Protein AF-A0A381X5Q3-F1 (afdb_monomer_lite)

InterPro domains:
  IPR011990 Tetratricopeptide-like helical domain superfamily [G3DSA:1.25.40.10] (2-175)
  IPR011990 Tetratricopeptide-like helical domain superfamily [SSF48452] (21-166)

Sequence (175 aa):
VKRAIDAGKCQLDSSDEPWIHFHVGSAYSYRAMARFRRHNWIGAFLDGRRSIDHLKKALKGDPKLYDVYFGLGGYHYWRTARAGFIRAVAFWMPDRRELGLRQMELAARHSRYIRNGALHGIALSLYDAGEFERAVVFNTQVVGPIEPATNGSLYMRGRLLARRQDWSNVEVTFK

Foldseek 3Di:
DVVLLVVLVVVVVPDLALVSLQSNLVVLQVVLVVCVVVVVNVSSVVSLVSSVVSLVSSCVNPVLQLLSLQSVLLVLQVVQLPPPPPCVVPVVDDRRNVVSLVSLVSCLVRHPPCNLVSLLSNLVSCVSVVVLVVSVVSLCVQCPPDVNGDPSSLVSVLVSCVVVVNVVVSVVSVD

Radius of gyration: 17.29 Å; chains: 1; bounding box: 44×30×48 Å

pLDDT: mean 91.95, std 8.29, range [56.84, 98.31]

Organism: NCBI:txid408172

Secondary structure (DSSP, 8-state):
-HHHHHHHHHHHTT---HHHHHHHHHHHHHHHHHHHHTT-HHHHHHHHHHHHHHHHHHHHH-TT-TTHHHHHHHHHHHHHHS-HHHHHH-TTSPP-HHHHHHHHHHHHHH-SS-HHHHHHHHHHHHHHTT-HHHHHHHHHHHHTTSSSPPHHHHHHHHHHHHHTT-HHHHHHHT-

Structure (mmCIF, N/CA/C/O backbone):
data_AF-A0A381X5Q3-F1
#
_entry.id   AF-A0A381X5Q3-F1
#
loop_
_atom_site.group_PDB
_atom_site.id
_atom_site.type_symbol
_atom_site.label_atom_id
_atom_site.label_alt_id
_atom_site.label_comp_id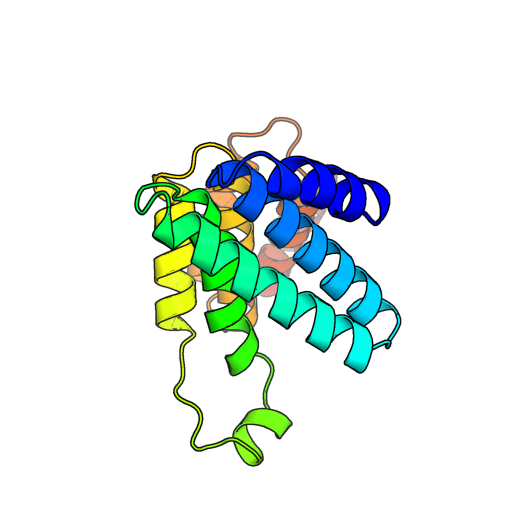
_atom_site.label_asym_id
_atom_site.label_entity_id
_atom_site.label_seq_id
_atom_site.pdbx_PDB_ins_code
_atom_site.Cartn_x
_atom_site.Cartn_y
_atom_site.Cartn_z
_atom_site.occupancy
_atom_site.B_iso_or_equiv
_atom_site.auth_seq_id
_atom_site.auth_comp_id
_atom_site.auth_asym_id
_atom_site.auth_atom_id
_atom_site.pdbx_PDB_model_num
ATOM 1 N N . VAL A 1 1 ? 8.875 13.433 -6.133 1.00 87.31 1 VAL A N 1
ATOM 2 C CA . VAL A 1 1 ? 8.261 12.404 -7.016 1.00 87.31 1 VAL A CA 1
ATOM 3 C C . VAL A 1 1 ? 8.645 12.548 -8.490 1.00 87.31 1 VAL A C 1
ATOM 5 O O . VAL A 1 1 ? 9.179 11.588 -9.015 1.00 87.31 1 VAL A O 1
ATOM 8 N N . LYS A 1 2 ? 8.439 13.698 -9.166 1.00 92.56 2 LYS A N 1
ATOM 9 C CA . LYS A 1 2 ? 8.828 13.867 -10.591 1.00 92.56 2 LYS A CA 1
ATOM 10 C C . LYS A 1 2 ? 10.303 13.508 -10.851 1.00 92.56 2 LYS A C 1
ATOM 12 O O . LYS A 1 2 ? 10.556 12.588 -11.610 1.00 92.56 2 LYS A O 1
ATOM 17 N N . ARG A 1 3 ? 11.233 14.120 -10.105 1.00 95.25 3 ARG A N 1
ATOM 18 C CA . ARG A 1 3 ? 12.676 13.813 -10.176 1.00 95.25 3 ARG A CA 1
ATOM 19 C C . ARG A 1 3 ? 13.009 12.321 -10.020 1.00 95.25 3 ARG A C 1
ATOM 21 O O . ARG A 1 3 ? 13.863 11.830 -10.733 1.00 95.25 3 ARG A O 1
ATOM 28 N N . ALA A 1 4 ? 12.320 11.604 -9.127 1.00 95.62 4 ALA A N 1
ATOM 29 C CA . ALA A 1 4 ? 12.552 10.171 -8.915 1.00 95.62 4 ALA A CA 1
ATOM 30 C C . ALA A 1 4 ? 12.114 9.324 -10.123 1.00 95.62 4 ALA A C 1
ATOM 32 O O . ALA A 1 4 ? 12.794 8.373 -10.483 1.00 95.62 4 ALA A O 1
ATOM 33 N N . ILE A 1 5 ? 11.000 9.692 -10.766 1.00 97.25 5 ILE A N 1
ATOM 34 C CA . ILE A 1 5 ? 10.541 9.040 -12.000 1.00 97.25 5 ILE A CA 1
ATOM 35 C C . ILE A 1 5 ? 11.532 9.308 -13.134 1.00 97.25 5 ILE A C 1
ATOM 37 O O . ILE A 1 5 ? 11.890 8.380 -13.847 1.00 97.25 5 ILE A O 1
ATOM 41 N N . ASP A 1 6 ? 11.966 10.559 -13.292 1.00 97.12 6 ASP A N 1
ATOM 42 C CA . ASP A 1 6 ? 12.867 10.955 -14.377 1.00 97.12 6 ASP A CA 1
ATOM 43 C C . ASP A 1 6 ? 14.247 10.285 -14.215 1.00 97.12 6 ASP A C 1
ATOM 45 O O . ASP A 1 6 ? 14.752 9.684 -15.158 1.00 97.12 6 ASP A O 1
ATOM 49 N N . ALA A 1 7 ? 14.808 10.289 -13.001 1.00 96.88 7 ALA A N 1
ATOM 50 C CA . ALA A 1 7 ? 16.072 9.618 -12.697 1.00 96.88 7 ALA A CA 1
ATOM 51 C C . ALA A 1 7 ? 15.986 8.096 -12.879 1.00 96.88 7 ALA A C 1
ATOM 53 O O . ALA A 1 7 ? 16.854 7.506 -13.514 1.00 96.88 7 ALA A O 1
ATOM 54 N N . GLY A 1 8 ? 14.927 7.458 -12.371 1.00 96.69 8 GLY A N 1
ATOM 55 C CA . GLY A 1 8 ? 14.753 6.016 -12.532 1.00 96.69 8 GLY A CA 1
ATOM 56 C C . GLY A 1 8 ? 14.552 5.605 -13.991 1.00 96.69 8 GLY A C 1
ATOM 57 O O . GLY A 1 8 ? 15.041 4.562 -14.398 1.00 96.69 8 GLY A O 1
ATOM 58 N N . LYS A 1 9 ? 13.901 6.437 -14.813 1.00 96.38 9 LYS A N 1
ATOM 59 C CA . LYS A 1 9 ? 13.809 6.202 -16.261 1.00 96.38 9 LYS A CA 1
ATOM 60 C C . LYS A 1 9 ? 15.158 6.276 -16.963 1.00 96.38 9 LYS A C 1
ATOM 62 O O . LYS A 1 9 ? 15.439 5.392 -17.751 1.00 96.38 9 LYS A O 1
ATOM 67 N N . CYS A 1 10 ? 15.978 7.269 -16.630 1.00 97.06 10 CYS A N 1
ATOM 68 C CA . CYS A 1 10 ? 17.338 7.372 -17.160 1.00 97.06 10 CYS A CA 1
ATOM 69 C C . CYS A 1 10 ? 18.164 6.117 -16.827 1.00 97.06 10 CYS A C 1
ATOM 71 O O . CYS A 1 10 ? 18.859 5.581 -17.680 1.00 97.06 10 CYS A O 1
ATOM 73 N N . GLN A 1 11 ? 18.028 5.577 -15.610 1.00 96.75 11 GLN A N 1
ATOM 74 C CA . GLN A 1 11 ? 18.684 4.311 -15.263 1.00 96.75 11 GLN A CA 1
ATOM 75 C C . GLN A 1 11 ? 18.165 3.137 -16.110 1.00 96.75 11 GLN A C 1
ATOM 77 O O . GLN A 1 11 ? 18.969 2.321 -16.561 1.00 96.75 11 GLN A O 1
ATOM 82 N N . LEU A 1 12 ? 16.854 3.092 -16.389 1.00 96.56 12 LEU A N 1
ATOM 83 C CA . LEU A 1 12 ? 16.236 2.069 -17.245 1.00 96.56 12 LEU A CA 1
ATOM 84 C C . LEU A 1 12 ? 16.687 2.118 -18.710 1.00 96.56 12 LEU A C 1
ATOM 86 O O . LEU A 1 12 ? 16.538 1.120 -19.409 1.00 96.56 12 LEU A O 1
ATOM 90 N N . ASP A 1 13 ? 17.261 3.230 -19.173 1.00 95.25 13 ASP A N 1
ATOM 91 C CA . ASP A 1 13 ? 17.845 3.310 -20.517 1.00 95.25 13 ASP A CA 1
ATOM 92 C C . ASP A 1 13 ? 19.135 2.469 -20.626 1.00 95.25 13 ASP A C 1
ATOM 94 O O . ASP A 1 13 ? 19.547 2.100 -21.724 1.00 95.25 13 ASP A O 1
ATOM 98 N N . SER A 1 14 ? 19.757 2.135 -19.487 1.00 94.62 14 SER A N 1
ATOM 99 C CA . SER A 1 14 ? 21.016 1.375 -19.402 1.00 94.62 14 SER A CA 1
ATOM 100 C C . SER A 1 14 ? 20.935 0.048 -18.632 1.00 94.62 14 SER A C 1
ATOM 102 O O . SER A 1 14 ? 21.843 -0.770 -18.748 1.00 94.62 14 SER A O 1
ATOM 104 N N . SER A 1 15 ? 19.883 -0.181 -17.837 1.00 94.38 15 SER A N 1
ATOM 105 C CA . SER A 1 15 ? 19.742 -1.352 -16.960 1.00 94.38 15 SER A CA 1
ATOM 106 C C . SER A 1 15 ? 18.278 -1.763 -16.806 1.00 94.38 15 SER A C 1
ATOM 108 O O . SER A 1 15 ? 17.440 -0.935 -16.475 1.00 94.38 15 SER A O 1
ATOM 110 N N . ASP A 1 16 ? 17.965 -3.051 -16.963 1.00 93.31 16 ASP A N 1
ATOM 111 C CA . ASP A 1 16 ? 16.612 -3.602 -16.754 1.00 93.31 16 ASP A CA 1
ATOM 112 C C . ASP A 1 16 ? 16.447 -4.202 -15.341 1.00 93.31 16 ASP A C 1
ATOM 114 O O . ASP A 1 16 ? 15.735 -5.184 -15.129 1.00 93.31 16 ASP A O 1
ATOM 118 N N . GLU A 1 17 ? 17.155 -3.652 -14.347 1.00 96.69 17 GLU A N 1
ATOM 119 C CA . GLU A 1 17 ? 17.152 -4.204 -12.992 1.00 96.69 17 GLU A CA 1
ATOM 120 C C . GLU A 1 17 ? 15.743 -4.146 -12.352 1.00 96.69 17 GLU A C 1
ATOM 122 O O . GLU A 1 17 ? 15.108 -3.079 -12.308 1.00 96.69 17 GLU A O 1
ATOM 127 N N . PRO A 1 18 ? 15.252 -5.260 -11.770 1.00 97.50 18 PRO A N 1
ATOM 128 C CA . PRO A 1 18 ? 13.922 -5.336 -11.159 1.00 97.50 18 PRO A CA 1
ATOM 129 C C . PRO A 1 18 ? 13.644 -4.251 -10.112 1.00 97.50 18 PRO A C 1
ATOM 131 O O . PRO A 1 18 ? 12.535 -3.708 -10.045 1.00 97.50 18 PRO A O 1
ATOM 134 N N . TRP A 1 19 ? 14.653 -3.886 -9.316 1.00 97.44 19 TRP A N 1
ATOM 135 C CA . TRP A 1 19 ? 14.536 -2.846 -8.294 1.00 97.44 19 TRP A CA 1
ATOM 136 C C . TRP A 1 19 ? 14.283 -1.459 -8.884 1.00 97.44 19 TRP A C 1
ATOM 138 O O . TRP A 1 19 ? 13.472 -0.706 -8.337 1.00 97.44 19 TRP A O 1
ATOM 148 N N . ILE A 1 20 ? 14.887 -1.127 -10.028 1.00 97.81 20 ILE A N 1
ATOM 149 C CA . ILE A 1 20 ? 14.645 0.156 -10.699 1.00 97.81 20 ILE A CA 1
ATOM 150 C C . ILE A 1 20 ? 13.177 0.226 -11.131 1.00 97.81 20 ILE A C 1
ATOM 152 O O . ILE A 1 20 ? 12.483 1.210 -10.856 1.00 97.81 20 ILE A O 1
ATOM 156 N N . HIS A 1 21 ? 12.655 -0.856 -11.716 1.00 98.12 21 HIS A N 1
ATOM 157 C CA . HIS A 1 21 ? 11.234 -0.971 -12.033 1.00 98.12 21 HIS A CA 1
ATOM 158 C C . HIS A 1 21 ? 10.339 -0.823 -10.796 1.00 98.12 21 HIS A C 1
ATOM 160 O O . HIS A 1 21 ? 9.359 -0.073 -10.842 1.00 98.12 21 HIS A O 1
ATOM 166 N N . PHE A 1 22 ? 10.677 -1.469 -9.680 1.00 97.69 22 PHE A N 1
ATOM 167 C CA . PHE A 1 22 ? 9.935 -1.335 -8.426 1.00 97.69 22 PHE A CA 1
ATOM 168 C C . PHE A 1 22 ? 9.907 0.114 -7.915 1.00 97.69 22 PHE A C 1
ATOM 170 O O . PHE A 1 22 ? 8.836 0.628 -7.567 1.00 97.69 22 PHE A O 1
ATOM 177 N N . HIS A 1 23 ? 11.047 0.808 -7.911 1.00 97.19 23 HIS A N 1
ATOM 178 C CA . HIS A 1 23 ? 11.138 2.191 -7.443 1.00 97.19 23 HIS A CA 1
ATOM 179 C C . HIS A 1 23 ? 10.404 3.170 -8.366 1.00 97.19 23 HIS A C 1
ATOM 181 O O . HIS A 1 23 ? 9.651 4.021 -7.882 1.00 97.19 23 HIS A O 1
ATOM 187 N N . VAL A 1 24 ? 10.544 3.024 -9.687 1.00 98.12 24 VAL A N 1
ATOM 188 C CA . VAL A 1 24 ? 9.814 3.847 -10.665 1.00 98.12 24 VAL A CA 1
ATOM 189 C C . VAL A 1 24 ? 8.307 3.618 -10.540 1.00 98.12 24 VAL A C 1
ATOM 191 O O . VAL A 1 24 ? 7.542 4.585 -10.472 1.00 98.12 24 VAL A O 1
ATOM 194 N N . GLY A 1 25 ? 7.871 2.359 -10.441 1.00 97.56 25 GLY A N 1
ATOM 195 C CA . GLY A 1 25 ? 6.467 2.007 -10.226 1.00 97.56 25 GLY A CA 1
ATOM 196 C C . GLY A 1 25 ? 5.910 2.615 -8.937 1.00 97.56 25 GLY A C 1
ATOM 197 O O . GLY A 1 25 ? 4.878 3.290 -8.950 1.00 97.56 25 GLY A O 1
ATOM 198 N N . SER A 1 26 ? 6.650 2.493 -7.837 1.00 96.38 26 SER A N 1
ATOM 199 C CA . SER A 1 26 ? 6.295 3.094 -6.547 1.00 96.38 26 SER A CA 1
ATOM 200 C C . SER A 1 26 ? 6.186 4.621 -6.626 1.00 96.38 26 SER A C 1
ATOM 202 O O . SER A 1 26 ? 5.221 5.208 -6.128 1.00 96.38 26 SER A O 1
ATOM 204 N N . ALA A 1 27 ? 7.114 5.290 -7.315 1.00 97.62 27 ALA A N 1
ATOM 205 C CA . ALA A 1 27 ? 7.062 6.736 -7.518 1.00 97.62 27 ALA A CA 1
ATOM 206 C C . ALA A 1 27 ? 5.818 7.161 -8.322 1.00 97.62 27 ALA A C 1
ATOM 208 O O . ALA A 1 27 ? 5.160 8.148 -7.972 1.00 97.62 27 ALA A O 1
ATOM 209 N N . TYR A 1 28 ? 5.445 6.395 -9.351 1.00 98.06 28 TYR A N 1
ATOM 210 C CA . TYR A 1 28 ? 4.180 6.587 -10.060 1.00 98.06 28 TYR A CA 1
ATOM 211 C C . TYR A 1 28 ? 2.966 6.415 -9.137 1.00 98.06 28 TYR A C 1
ATOM 213 O O . TYR A 1 28 ? 2.077 7.266 -9.177 1.00 98.06 28 TYR A O 1
ATOM 221 N N . SER A 1 29 ? 2.941 5.407 -8.255 1.00 95.00 29 SER A N 1
ATOM 222 C CA . SER A 1 29 ? 1.861 5.226 -7.266 1.00 95.00 29 SER A CA 1
ATOM 223 C C . SER A 1 29 ? 1.699 6.442 -6.353 1.00 95.00 29 SER A C 1
ATOM 225 O O . SER A 1 29 ? 0.587 6.947 -6.180 1.00 95.00 29 SER A O 1
ATOM 227 N N . TYR A 1 30 ? 2.798 6.970 -5.804 1.00 95.12 30 TYR A N 1
ATOM 228 C CA . TYR A 1 30 ? 2.745 8.171 -4.965 1.00 95.12 30 TYR A CA 1
ATOM 229 C C . TYR A 1 30 ? 2.223 9.388 -5.734 1.00 95.12 30 TYR A C 1
ATOM 231 O O . TYR A 1 30 ? 1.433 10.171 -5.198 1.00 95.12 30 TYR A O 1
ATOM 239 N N . ARG A 1 31 ? 2.616 9.545 -7.007 1.00 97.06 31 ARG A N 1
ATOM 240 C CA . ARG A 1 31 ? 2.102 10.628 -7.857 1.00 97.06 31 ARG A CA 1
ATOM 241 C C . ARG A 1 31 ? 0.619 10.454 -8.169 1.00 97.06 31 ARG A C 1
ATOM 243 O O . ARG A 1 31 ? -0.114 11.440 -8.113 1.00 97.06 31 ARG A O 1
ATOM 250 N N . ALA A 1 32 ? 0.176 9.225 -8.425 1.00 95.00 32 ALA A N 1
ATOM 251 C CA . ALA A 1 32 ? -1.226 8.897 -8.639 1.00 95.00 32 ALA A CA 1
ATOM 252 C C . ALA A 1 32 ? -2.072 9.282 -7.419 1.00 95.00 32 ALA A C 1
ATOM 254 O O . ALA A 1 32 ? -3.055 10.003 -7.563 1.00 95.00 32 ALA A O 1
ATOM 255 N N . MET A 1 33 ? -1.641 8.910 -6.209 1.00 91.88 33 MET A N 1
ATOM 256 C CA . MET A 1 33 ? -2.325 9.284 -4.965 1.00 91.88 33 MET A CA 1
ATOM 257 C C . MET A 1 33 ? -2.332 10.799 -4.722 1.00 91.88 33 MET A C 1
ATOM 259 O O . MET A 1 33 ? -3.319 11.351 -4.235 1.00 91.88 33 MET A O 1
ATOM 263 N N . ALA A 1 34 ? -1.251 11.506 -5.062 1.00 95.12 34 ALA A N 1
ATOM 264 C CA . ALA A 1 34 ? -1.211 12.965 -4.973 1.00 95.12 34 ALA A CA 1
ATOM 265 C C . ALA A 1 34 ? -2.181 13.637 -5.962 1.00 95.12 34 ALA A C 1
ATOM 267 O O . ALA A 1 34 ? -2.864 14.589 -5.596 1.00 95.12 34 ALA A O 1
ATOM 268 N N . ARG A 1 35 ? -2.271 13.131 -7.199 1.00 95.19 35 ARG A N 1
ATOM 269 C CA . ARG A 1 35 ? -3.209 13.621 -8.222 1.00 95.19 35 ARG A CA 1
ATOM 270 C C . ARG A 1 35 ? -4.660 13.319 -7.862 1.00 95.19 35 ARG A C 1
ATOM 272 O O . ARG A 1 35 ? -5.495 14.207 -7.986 1.00 95.19 35 ARG A O 1
ATOM 279 N N . PHE A 1 36 ? -4.930 12.121 -7.344 1.00 90.31 36 PHE A N 1
ATOM 280 C CA . PHE A 1 36 ? -6.248 11.714 -6.861 1.00 90.31 36 PHE A CA 1
ATOM 281 C C . PHE A 1 36 ? -6.753 12.674 -5.776 1.00 90.31 36 PHE A C 1
ATOM 283 O O . PHE A 1 36 ? -7.854 13.198 -5.874 1.00 90.31 36 PHE A O 1
ATOM 290 N N . ARG A 1 37 ? -5.907 13.005 -4.789 1.00 90.00 37 ARG A N 1
ATOM 291 C CA . ARG A 1 37 ? -6.245 13.973 -3.727 1.00 90.00 37 ARG A CA 1
ATOM 292 C C . ARG A 1 37 ? -6.503 15.398 -4.224 1.00 90.00 37 ARG A C 1
ATOM 294 O O . ARG A 1 37 ? -7.127 16.170 -3.515 1.00 90.00 37 ARG A O 1
ATOM 301 N N . ARG A 1 38 ? -6.020 15.750 -5.417 1.00 95.38 38 ARG A N 1
ATOM 302 C CA . ARG A 1 38 ? -6.233 17.056 -6.064 1.00 95.38 38 ARG A CA 1
ATOM 303 C C . ARG A 1 38 ? -7.333 17.006 -7.127 1.00 95.38 38 ARG A C 1
ATOM 305 O O . ARG A 1 38 ? -7.351 17.854 -8.011 1.00 95.38 38 ARG A O 1
ATOM 312 N N . HIS A 1 39 ? -8.176 15.974 -7.103 1.00 92.94 39 HIS A N 1
ATOM 313 C CA . HIS A 1 39 ? -9.254 15.750 -8.071 1.00 92.94 39 HIS A CA 1
ATOM 314 C C . HIS A 1 39 ? -8.797 15.620 -9.536 1.00 92.94 39 HIS A C 1
ATOM 316 O O . HIS A 1 39 ? -9.609 15.634 -10.456 1.00 92.94 39 HIS A O 1
ATOM 322 N N . ASN A 1 40 ? -7.499 15.416 -9.782 1.00 94.94 40 ASN A N 1
ATOM 323 C CA . ASN A 1 40 ? -6.981 15.099 -11.109 1.00 94.94 40 ASN A CA 1
ATOM 324 C C . ASN A 1 40 ? -7.103 13.588 -11.350 1.00 94.94 40 ASN A C 1
ATOM 326 O O . ASN A 1 40 ? -6.124 12.839 -11.274 1.00 94.94 40 ASN A O 1
ATOM 330 N N . TRP A 1 41 ? -8.333 13.140 -11.601 1.00 90.12 41 TRP A N 1
ATOM 331 C CA . TRP A 1 41 ? -8.686 11.725 -11.721 1.00 90.12 41 TRP A CA 1
ATOM 332 C C . TRP A 1 41 ? -8.022 11.047 -12.921 1.00 90.12 41 TRP A C 1
ATOM 334 O O . TRP A 1 41 ? -7.455 9.966 -12.778 1.00 90.12 41 TRP A O 1
ATOM 344 N N . ILE A 1 42 ? -8.019 11.708 -14.084 1.00 93.44 42 ILE A N 1
ATOM 345 C CA . ILE A 1 42 ? -7.418 11.176 -15.318 1.00 93.44 42 ILE A CA 1
ATOM 346 C C . ILE A 1 42 ? -5.909 10.999 -15.128 1.00 93.44 42 ILE A C 1
ATOM 348 O O . ILE A 1 42 ? -5.358 9.926 -15.376 1.00 93.44 42 ILE A O 1
ATOM 352 N N . GLY A 1 43 ? -5.226 12.027 -14.619 1.00 95.12 43 GLY A N 1
ATOM 353 C CA . GLY A 1 43 ? -3.794 11.957 -14.355 1.00 95.12 43 GLY A CA 1
ATOM 354 C C . GLY A 1 43 ? -3.436 10.939 -13.271 1.00 95.12 43 GLY A C 1
ATOM 355 O O . GLY A 1 43 ? -2.354 10.350 -13.336 1.00 95.12 43 GLY A O 1
ATOM 356 N N . ALA A 1 44 ? -4.315 10.728 -12.287 1.00 93.38 44 ALA A N 1
ATOM 357 C CA . ALA A 1 44 ? -4.156 9.689 -11.276 1.00 93.38 44 ALA A CA 1
ATOM 358 C C . ALA A 1 44 ? -4.295 8.287 -11.879 1.00 93.38 44 ALA A C 1
ATOM 360 O O . ALA A 1 44 ? -3.460 7.427 -11.611 1.00 93.38 44 ALA A O 1
ATOM 361 N N . PHE A 1 45 ? -5.294 8.072 -12.736 1.00 91.00 45 PHE A N 1
ATOM 362 C CA . PHE A 1 45 ? -5.502 6.805 -13.432 1.00 91.00 45 PHE A CA 1
ATOM 363 C C . PHE A 1 45 ? -4.319 6.448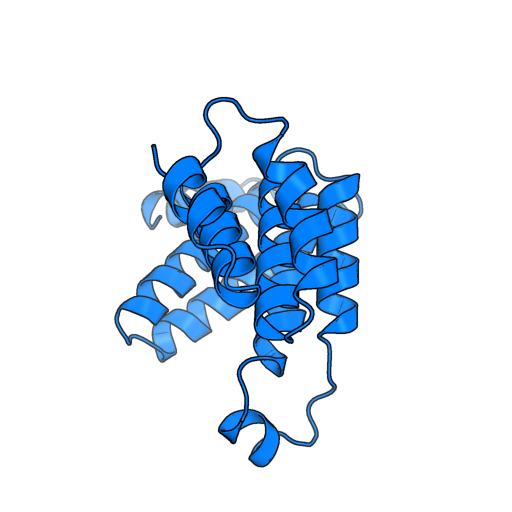 -14.342 1.00 91.00 45 PHE A C 1
ATOM 365 O O . PHE A 1 45 ? -3.795 5.337 -14.262 1.00 91.00 45 PHE A O 1
ATOM 372 N N . LEU A 1 46 ? -3.841 7.398 -15.153 1.00 96.25 46 LEU A N 1
ATOM 373 C CA . LEU A 1 46 ? -2.698 7.184 -16.049 1.00 96.25 46 LEU A CA 1
ATOM 374 C C . LEU A 1 46 ? -1.410 6.851 -15.284 1.00 96.25 46 LEU A C 1
ATOM 376 O O . LEU A 1 46 ? -0.667 5.954 -15.684 1.00 96.25 46 LEU A O 1
ATOM 380 N N . ASP A 1 47 ? -1.139 7.547 -14.177 1.00 97.38 47 ASP A N 1
ATOM 381 C CA . ASP A 1 47 ? 0.007 7.221 -13.323 1.00 97.38 47 ASP A CA 1
ATOM 382 C C . ASP A 1 47 ? -0.178 5.879 -12.607 1.00 97.38 47 ASP A C 1
ATOM 384 O O . ASP A 1 47 ? 0.781 5.120 -12.495 1.00 97.38 47 ASP A O 1
ATOM 388 N N . GLY A 1 48 ? -1.399 5.550 -12.179 1.00 94.81 48 GLY A N 1
ATOM 389 C CA . GLY A 1 48 ? -1.726 4.247 -11.608 1.00 94.81 48 GLY A CA 1
ATOM 390 C C . GLY A 1 48 ? -1.442 3.112 -12.590 1.00 94.81 48 GLY A C 1
ATOM 391 O O . GLY A 1 48 ? -0.775 2.146 -12.232 1.00 94.81 48 GLY A O 1
ATOM 392 N N . ARG A 1 49 ? -1.852 3.253 -13.856 1.00 95.50 49 ARG A N 1
ATOM 393 C CA . ARG A 1 49 ? -1.537 2.273 -14.904 1.00 95.50 49 ARG A CA 1
ATOM 394 C C . ARG A 1 49 ? -0.027 2.109 -15.086 1.00 95.50 49 ARG A C 1
ATOM 396 O O . ARG A 1 49 ? 0.465 0.986 -15.051 1.00 95.50 49 ARG A O 1
ATOM 403 N N . ARG A 1 50 ? 0.709 3.219 -15.218 1.00 98.00 50 ARG A N 1
ATOM 404 C CA . ARG A 1 50 ? 2.177 3.196 -15.356 1.00 98.00 50 ARG A CA 1
ATOM 405 C C . ARG A 1 50 ? 2.847 2.509 -14.170 1.00 98.00 50 ARG A C 1
ATOM 407 O O . ARG A 1 50 ? 3.761 1.720 -14.372 1.00 98.00 50 ARG A O 1
ATOM 414 N N . SER A 1 51 ? 2.371 2.769 -12.954 1.00 97.81 51 SER A N 1
ATOM 415 C CA . SER A 1 51 ? 2.845 2.073 -11.758 1.00 97.81 51 SER A CA 1
ATOM 416 C C . SER A 1 51 ? 2.705 0.557 -11.896 1.00 97.81 51 SER A C 1
ATOM 418 O O . SER A 1 51 ? 3.698 -0.158 -11.779 1.00 97.81 51 SER A O 1
ATOM 420 N N . ILE A 1 52 ? 1.506 0.069 -12.228 1.00 97.06 52 ILE A N 1
ATOM 421 C CA . ILE A 1 52 ? 1.245 -1.369 -12.372 1.00 97.06 52 ILE A CA 1
ATOM 422 C C . ILE A 1 52 ? 2.092 -1.998 -13.477 1.00 97.06 52 ILE A C 1
ATOM 424 O O . ILE A 1 52 ? 2.593 -3.105 -13.290 1.00 97.06 52 ILE A O 1
ATOM 428 N N . ASP A 1 53 ? 2.291 -1.305 -14.595 1.00 97.75 53 ASP A N 1
ATOM 429 C CA . ASP A 1 53 ? 3.136 -1.799 -15.683 1.00 97.75 53 ASP A CA 1
ATOM 430 C C . ASP A 1 53 ? 4.597 -1.965 -15.223 1.00 97.75 53 ASP A C 1
ATOM 432 O O . ASP A 1 53 ? 5.206 -3.004 -15.476 1.00 97.75 53 ASP A O 1
ATOM 436 N N . HIS A 1 54 ? 5.147 -1.001 -14.475 1.00 98.31 54 HIS A N 1
ATOM 437 C CA . HIS A 1 54 ? 6.490 -1.118 -13.896 1.00 98.31 54 HIS A CA 1
ATOM 438 C C . HIS A 1 54 ? 6.577 -2.212 -12.823 1.00 98.31 54 HIS A C 1
ATOM 440 O O . HIS A 1 54 ? 7.509 -3.007 -12.852 1.00 98.31 54 HIS A O 1
ATOM 446 N N . LEU A 1 55 ? 5.597 -2.313 -11.923 1.00 98.00 55 LEU A N 1
ATOM 447 C CA . LEU A 1 55 ? 5.561 -3.359 -10.897 1.00 98.00 55 LEU A CA 1
ATOM 448 C C . LEU A 1 55 ? 5.501 -4.766 -11.512 1.00 98.00 55 LEU A C 1
ATOM 450 O O . LEU A 1 55 ? 6.187 -5.673 -11.052 1.00 98.00 55 LEU A O 1
ATOM 454 N N . LYS A 1 56 ? 4.743 -4.954 -12.597 1.00 97.69 56 LYS A N 1
ATOM 455 C CA . LYS A 1 56 ? 4.722 -6.225 -13.336 1.00 97.69 56 LYS A CA 1
ATOM 456 C C . LYS A 1 56 ? 6.070 -6.553 -13.976 1.00 97.69 56 LYS A C 1
ATOM 458 O O . LYS A 1 56 ? 6.459 -7.715 -13.965 1.00 97.69 56 LYS A O 1
ATOM 463 N N . LYS A 1 57 ? 6.777 -5.557 -14.523 1.00 98.00 57 LYS A N 1
ATOM 464 C CA . LYS A 1 57 ? 8.135 -5.747 -15.059 1.00 98.00 57 LYS A CA 1
ATOM 465 C C . LYS A 1 57 ? 9.123 -6.135 -13.959 1.00 98.00 57 LYS A C 1
ATOM 467 O O . LYS A 1 57 ? 9.840 -7.111 -14.132 1.00 98.00 57 LYS A O 1
ATOM 472 N N . ALA A 1 58 ? 9.068 -5.458 -12.811 1.00 97.94 58 ALA A N 1
ATOM 473 C CA . ALA A 1 58 ? 9.868 -5.802 -11.637 1.00 97.94 58 ALA A CA 1
ATOM 474 C C . ALA A 1 58 ? 9.650 -7.268 -11.225 1.00 97.94 58 ALA A C 1
ATOM 476 O O . ALA A 1 58 ? 10.605 -8.024 -11.100 1.00 97.94 58 ALA A O 1
ATOM 477 N N . LEU A 1 59 ? 8.389 -7.700 -11.119 1.00 96.50 59 LEU A N 1
ATOM 478 C CA . LEU A 1 59 ? 8.058 -9.081 -10.756 1.00 96.50 59 LEU A CA 1
ATOM 479 C C . LEU A 1 59 ? 8.463 -10.108 -11.825 1.00 96.50 59 LEU A C 1
ATOM 481 O O . LEU A 1 59 ? 8.776 -11.247 -11.495 1.00 96.50 59 LEU A O 1
ATOM 485 N N . LYS A 1 60 ? 8.439 -9.726 -13.109 1.00 97.25 60 LYS A N 1
ATOM 486 C CA . LYS A 1 60 ? 8.905 -10.584 -14.205 1.00 97.25 60 LYS A CA 1
ATOM 487 C C . LYS A 1 60 ? 10.420 -10.796 -14.140 1.00 97.25 60 LYS A C 1
ATOM 489 O O . LYS A 1 60 ? 10.871 -11.898 -14.428 1.00 97.25 60 LYS A O 1
ATOM 494 N N . GLY A 1 61 ? 11.177 -9.753 -13.797 1.00 97.06 61 GLY A N 1
ATOM 495 C CA . GLY A 1 61 ? 12.633 -9.825 -13.684 1.00 97.06 61 GLY A CA 1
ATOM 496 C C . GLY A 1 61 ? 13.112 -10.497 -12.392 1.00 97.06 61 GLY A C 1
ATOM 497 O O . GLY A 1 61 ? 14.100 -11.221 -12.423 1.00 97.06 61 GLY A O 1
ATOM 498 N N . ASP A 1 62 ? 12.392 -10.324 -11.281 1.00 97.12 62 ASP A N 1
ATOM 499 C CA . ASP A 1 62 ? 12.623 -11.068 -10.039 1.00 97.12 62 ASP A CA 1
ATOM 500 C C . ASP A 1 62 ? 11.291 -11.465 -9.368 1.00 97.12 62 ASP A C 1
ATOM 502 O O . ASP A 1 62 ? 10.661 -10.655 -8.677 1.00 97.12 62 ASP A O 1
ATOM 506 N N . PRO A 1 63 ? 10.860 -12.733 -9.508 1.00 93.94 63 PRO A N 1
ATOM 507 C CA . PRO A 1 63 ? 9.651 -13.240 -8.860 1.00 93.94 63 PRO A CA 1
ATOM 508 C C . PRO A 1 63 ? 9.697 -13.234 -7.323 1.00 93.94 63 PRO A C 1
ATOM 510 O O . PRO A 1 63 ? 8.642 -13.297 -6.683 1.00 93.94 63 PRO A O 1
ATOM 513 N N . LYS A 1 64 ? 10.897 -13.174 -6.725 1.00 95.69 64 LYS A N 1
ATOM 514 C CA . LYS A 1 64 ? 11.118 -13.104 -5.271 1.00 95.69 64 LYS A CA 1
ATOM 515 C C . LYS A 1 64 ? 11.214 -11.666 -4.762 1.00 95.69 64 LYS A C 1
ATOM 517 O O . LYS A 1 64 ? 11.418 -11.464 -3.565 1.00 95.69 64 LYS A O 1
ATOM 522 N N . LEU A 1 65 ? 11.004 -10.667 -5.619 1.00 97.12 65 LEU A N 1
ATOM 523 C CA . LEU A 1 65 ? 10.926 -9.268 -5.218 1.00 97.12 65 LEU A CA 1
ATOM 524 C C . LEU A 1 65 ? 9.596 -8.982 -4.504 1.00 97.12 65 LEU A C 1
ATOM 526 O O . LEU A 1 65 ? 8.669 -8.375 -5.050 1.00 97.12 65 LEU A O 1
ATOM 530 N N . TYR A 1 66 ? 9.485 -9.457 -3.262 1.00 97.94 66 TYR A N 1
ATOM 531 C CA . TYR A 1 66 ? 8.211 -9.505 -2.554 1.00 97.94 66 TYR A CA 1
ATOM 532 C C . TYR A 1 66 ? 7.610 -8.123 -2.258 1.00 97.94 66 TYR A C 1
ATOM 534 O O . TYR A 1 66 ? 6.394 -7.992 -2.099 1.00 97.94 66 TYR A O 1
ATOM 542 N N . ASP A 1 67 ? 8.435 -7.075 -2.242 1.00 97.75 67 ASP A N 1
ATOM 543 C CA . ASP A 1 67 ? 8.014 -5.683 -2.084 1.00 97.75 67 ASP A CA 1
ATOM 544 C C . ASP A 1 67 ? 6.981 -5.257 -3.144 1.00 97.75 67 ASP A C 1
ATOM 546 O O . ASP A 1 67 ? 6.072 -4.470 -2.860 1.00 97.75 67 ASP A O 1
ATOM 550 N N . VAL A 1 68 ? 7.045 -5.834 -4.350 1.00 97.44 68 VAL A N 1
ATOM 551 C CA . VAL A 1 68 ? 6.099 -5.559 -5.441 1.00 97.44 68 VAL A CA 1
ATOM 552 C C . VAL A 1 68 ? 4.663 -5.954 -5.078 1.00 97.44 68 VAL A C 1
ATOM 554 O O . VAL A 1 68 ? 3.710 -5.271 -5.481 1.00 97.44 68 VAL A O 1
ATOM 557 N N . TYR A 1 69 ? 4.477 -7.024 -4.298 1.00 97.50 69 TYR A N 1
ATOM 558 C CA . TYR A 1 69 ? 3.142 -7.527 -3.971 1.00 97.50 69 TYR A CA 1
ATOM 559 C C . TYR A 1 69 ? 2.333 -6.554 -3.116 1.00 97.50 69 TYR A C 1
ATOM 561 O O . TYR A 1 69 ? 1.107 -6.583 -3.182 1.00 97.50 69 TYR A O 1
ATOM 569 N N . PHE A 1 70 ? 2.973 -5.633 -2.391 1.00 97.06 70 PHE A N 1
ATOM 570 C CA . PHE A 1 70 ? 2.246 -4.576 -1.694 1.00 97.06 70 PHE A CA 1
ATOM 571 C C . PHE A 1 70 ? 1.509 -3.653 -2.676 1.00 97.06 70 PHE A C 1
ATOM 573 O O . PHE A 1 70 ? 0.306 -3.422 -2.538 1.00 97.06 70 PHE A O 1
ATOM 580 N N . GLY A 1 71 ? 2.207 -3.170 -3.709 1.00 95.06 71 GLY A N 1
ATOM 581 C CA . GLY A 1 71 ? 1.623 -2.283 -4.716 1.00 95.06 71 GLY A CA 1
ATOM 582 C C . GLY A 1 71 ? 0.548 -2.973 -5.560 1.00 95.06 71 GLY A C 1
ATOM 583 O O . GLY A 1 71 ? -0.527 -2.410 -5.780 1.00 95.06 71 GLY A O 1
ATOM 584 N N . LEU A 1 72 ? 0.804 -4.216 -5.987 1.00 95.75 72 LEU A N 1
ATOM 585 C CA . LEU A 1 72 ? -0.179 -5.018 -6.726 1.00 95.75 72 LEU A CA 1
ATOM 586 C C . LEU A 1 72 ? -1.390 -5.387 -5.860 1.00 95.75 72 LEU A C 1
ATOM 588 O O . LEU A 1 72 ? -2.525 -5.307 -6.334 1.00 95.75 72 LEU A O 1
ATOM 592 N N . GLY A 1 73 ? -1.156 -5.740 -4.596 1.00 95.88 73 GLY A N 1
ATOM 593 C CA . GLY A 1 73 ? -2.198 -6.121 -3.653 1.00 95.88 73 GLY A CA 1
ATOM 594 C C . GLY A 1 73 ? -3.141 -4.965 -3.346 1.00 95.88 73 GLY A C 1
ATOM 595 O O . GLY A 1 73 ? -4.360 -5.110 -3.463 1.00 95.88 73 GLY A O 1
ATOM 596 N N . GLY A 1 74 ? -2.583 -3.779 -3.086 1.00 93.75 74 GLY A N 1
ATOM 597 C CA . GLY A 1 74 ? -3.362 -2.552 -2.950 1.00 93.75 74 GLY A CA 1
ATOM 598 C C . GLY A 1 74 ? -4.202 -2.263 -4.198 1.00 93.75 74 GLY A C 1
ATOM 599 O O . GLY A 1 74 ? -5.395 -1.988 -4.089 1.00 93.75 74 GLY A O 1
ATOM 600 N N . TYR A 1 75 ? -3.631 -2.391 -5.398 1.00 91.81 75 TYR A N 1
ATOM 601 C CA . TYR A 1 75 ? -4.385 -2.202 -6.640 1.00 91.81 75 TYR A CA 1
ATOM 602 C C . TYR A 1 75 ? -5.542 -3.197 -6.796 1.00 91.81 75 TYR A C 1
ATOM 604 O O . TYR A 1 75 ? -6.656 -2.782 -7.118 1.00 91.81 75 TYR A O 1
ATOM 612 N N . HIS A 1 76 ? -5.311 -4.489 -6.548 1.00 92.12 76 HIS A N 1
ATOM 613 C CA . HIS A 1 76 ? -6.346 -5.522 -6.641 1.00 92.12 76 HIS A CA 1
ATOM 614 C C . HIS A 1 76 ? -7.462 -5.355 -5.605 1.00 92.12 76 HIS A C 1
ATOM 616 O O . HIS A 1 76 ? -8.631 -5.572 -5.935 1.00 92.12 76 HIS A O 1
ATOM 622 N N . TYR A 1 77 ? -7.125 -4.910 -4.395 1.00 93.00 77 TYR A N 1
ATOM 623 C CA . TYR A 1 77 ? -8.114 -4.610 -3.369 1.00 93.00 77 TYR A CA 1
ATOM 624 C C . TYR A 1 77 ? -8.939 -3.367 -3.732 1.00 93.00 77 TYR A C 1
ATOM 626 O O . TYR A 1 77 ? -10.158 -3.437 -3.918 1.00 93.00 77 TYR A O 1
ATOM 634 N N . TRP A 1 78 ? -8.272 -2.224 -3.907 1.00 87.75 78 TRP A N 1
ATOM 635 C CA . TRP A 1 78 ? -8.936 -0.923 -4.009 1.00 87.75 78 TRP A CA 1
ATOM 636 C C . TRP A 1 78 ? -9.715 -0.719 -5.304 1.00 87.75 78 TRP A C 1
ATOM 638 O O . TRP A 1 78 ? -10.711 0.005 -5.280 1.00 87.75 78 TRP A O 1
ATOM 648 N N . ARG A 1 79 ? -9.333 -1.384 -6.406 1.00 83.00 79 ARG A N 1
ATOM 649 C CA . ARG A 1 79 ? -10.119 -1.358 -7.654 1.00 83.00 79 ARG A CA 1
ATOM 650 C C . ARG A 1 79 ? -11.531 -1.927 -7.488 1.00 83.00 79 ARG A C 1
ATOM 652 O O . ARG A 1 79 ? -12.397 -1.595 -8.285 1.00 83.00 79 ARG A O 1
ATOM 659 N N . THR A 1 80 ? -11.738 -2.784 -6.486 1.00 76.44 80 THR A N 1
ATOM 660 C CA . THR A 1 80 ? -13.018 -3.463 -6.240 1.00 76.44 80 THR A CA 1
ATOM 661 C C . THR A 1 80 ? -13.727 -2.913 -5.001 1.00 76.44 80 THR A C 1
ATOM 663 O O . THR A 1 80 ? -14.954 -2.819 -4.970 1.00 76.44 80 THR A O 1
ATOM 666 N N . ALA A 1 81 ? -12.969 -2.540 -3.965 1.00 78.69 81 ALA A N 1
ATOM 667 C CA . ALA A 1 81 ? -13.522 -2.058 -2.703 1.00 78.69 81 ALA A CA 1
ATOM 668 C C . ALA A 1 81 ? -14.263 -0.717 -2.862 1.00 78.69 81 ALA A C 1
ATOM 670 O O . ALA A 1 81 ? -15.411 -0.583 -2.428 1.00 78.69 81 ALA A O 1
ATOM 671 N N . ARG A 1 82 ? -13.657 0.246 -3.575 1.00 67.88 82 ARG A N 1
ATOM 672 C CA . ARG A 1 82 ? -14.221 1.586 -3.819 1.00 67.88 82 ARG A CA 1
ATOM 673 C C . ARG A 1 82 ? -15.145 1.595 -5.023 1.00 67.88 82 ARG A C 1
ATOM 675 O O . ARG A 1 82 ? -14.779 2.081 -6.090 1.00 67.88 82 ARG A O 1
ATOM 682 N N . ALA A 1 83 ? -16.334 1.028 -4.865 1.00 56.84 83 ALA A N 1
ATOM 683 C CA . ALA A 1 83 ? -17.215 0.866 -6.005 1.00 56.84 83 ALA A CA 1
ATOM 684 C C . ALA A 1 83 ? -18.672 0.587 -5.614 1.00 56.84 83 ALA A C 1
ATOM 686 O O . ALA A 1 83 ? -19.198 -0.451 -5.968 1.00 56.84 83 ALA A O 1
ATOM 687 N N . GLY A 1 84 ? -19.366 1.492 -4.918 1.00 57.97 84 GLY A N 1
ATOM 688 C CA . GLY A 1 84 ? -20.840 1.438 -4.914 1.00 57.97 84 GLY A CA 1
ATOM 689 C C . GLY A 1 84 ? -21.363 1.650 -6.340 1.00 57.97 84 GLY A C 1
ATOM 690 O O . GLY A 1 84 ? -21.842 0.728 -6.991 1.00 57.97 84 GLY A O 1
ATOM 691 N N . PHE A 1 85 ? -21.104 2.845 -6.878 1.00 58.38 85 PHE A N 1
ATOM 692 C CA . PHE A 1 85 ? -21.397 3.196 -8.270 1.00 58.38 85 PHE A CA 1
ATOM 693 C C . PHE A 1 85 ? -20.607 2.342 -9.276 1.00 58.38 85 PHE A C 1
ATOM 695 O O . PHE A 1 85 ? -21.185 1.816 -10.218 1.00 58.38 85 PHE A O 1
ATOM 702 N N . ILE A 1 86 ? -19.303 2.126 -9.047 1.00 62.03 86 ILE A N 1
ATOM 703 C CA . ILE A 1 86 ? -18.469 1.327 -9.963 1.00 62.03 86 ILE A CA 1
ATOM 704 C C . ILE A 1 86 ? -18.892 -0.156 -9.992 1.00 62.03 86 ILE A C 1
ATOM 706 O O . ILE A 1 86 ? -18.829 -0.741 -11.063 1.00 62.03 86 ILE A O 1
ATOM 710 N N . ARG A 1 87 ? -19.382 -0.777 -8.901 1.00 64.44 87 ARG A N 1
ATOM 711 C CA . ARG A 1 87 ? -19.890 -2.167 -8.963 1.00 64.44 87 ARG A CA 1
ATOM 712 C C . ARG A 1 87 ? -21.214 -2.238 -9.710 1.00 64.44 87 ARG A C 1
ATOM 714 O O . ARG A 1 87 ? -21.435 -3.220 -10.403 1.00 64.44 87 ARG A O 1
ATOM 721 N N . ALA A 1 88 ? -22.051 -1.203 -9.612 1.00 67.75 88 ALA A N 1
ATOM 722 C CA . ALA A 1 88 ? -23.282 -1.130 -10.393 1.00 67.75 88 ALA A CA 1
ATOM 723 C C . ALA A 1 88 ? -22.990 -1.050 -11.903 1.00 67.75 88 ALA A C 1
ATOM 725 O O . ALA A 1 88 ? -23.626 -1.754 -12.680 1.00 67.75 88 ALA A O 1
ATOM 726 N N . VAL A 1 89 ? -21.994 -0.256 -12.324 1.00 64.81 89 VAL A N 1
ATOM 727 C CA . VAL A 1 89 ? -21.649 -0.109 -13.755 1.00 64.81 89 VAL A CA 1
ATOM 728 C C . VAL A 1 89 ? -20.630 -1.125 -14.281 1.00 64.81 89 VAL A C 1
ATOM 730 O O . VAL A 1 89 ? -20.524 -1.290 -15.488 1.00 64.81 89 VAL A O 1
ATOM 733 N N . ALA A 1 90 ? -19.875 -1.803 -13.415 1.00 68.56 90 ALA A N 1
ATOM 734 C CA . ALA A 1 90 ? -18.847 -2.781 -13.779 1.00 68.56 90 ALA A CA 1
ATOM 735 C C . ALA A 1 90 ? -19.055 -4.117 -13.048 1.00 68.56 90 ALA A C 1
ATOM 737 O O . ALA A 1 90 ? -18.102 -4.714 -12.543 1.00 68.56 90 ALA A O 1
ATOM 738 N N . PHE A 1 91 ? -20.304 -4.589 -12.993 1.00 72.50 91 PHE A N 1
ATOM 739 C CA . PHE A 1 91 ? -20.694 -5.824 -12.298 1.00 72.50 91 PHE A CA 1
ATOM 740 C C . PHE A 1 91 ? -19.970 -7.078 -12.826 1.00 72.50 91 PHE A C 1
ATOM 742 O O . PHE A 1 91 ? -19.796 -8.045 -12.093 1.00 72.50 91 PHE A O 1
ATOM 749 N N . TRP A 1 92 ? -19.509 -7.052 -14.082 1.00 78.75 92 TRP A N 1
ATOM 750 C CA . TRP A 1 92 ? -18.719 -8.123 -14.704 1.00 78.75 92 TRP A CA 1
ATOM 751 C C . TRP A 1 92 ? -17.255 -8.161 -14.237 1.00 78.75 92 TRP A C 1
ATOM 753 O O . TRP A 1 92 ? -16.510 -9.072 -14.601 1.00 78.75 92 TRP A O 1
ATOM 763 N N . MET A 1 93 ? -16.789 -7.158 -13.484 1.00 80.00 93 MET A N 1
ATOM 764 C CA . MET A 1 93 ? -15.415 -7.124 -12.995 1.00 80.00 93 MET A CA 1
ATOM 765 C C . MET A 1 93 ? -15.267 -8.069 -11.793 1.00 80.00 93 MET A C 1
ATOM 767 O O . MET A 1 93 ? -15.979 -7.903 -10.805 1.00 80.00 93 MET A O 1
ATOM 771 N N . PRO A 1 94 ? -14.321 -9.027 -11.823 1.00 83.12 94 PRO A N 1
ATOM 772 C CA . PRO A 1 94 ? -14.168 -9.986 -10.736 1.00 83.12 94 PRO A CA 1
ATOM 773 C C . PRO A 1 94 ? -13.720 -9.294 -9.447 1.00 83.12 94 PRO A C 1
ATOM 775 O O . PRO A 1 94 ? -12.823 -8.442 -9.478 1.00 83.12 94 PRO A O 1
ATOM 778 N N . ASP A 1 95 ? -14.284 -9.718 -8.314 1.00 86.62 95 ASP A N 1
ATOM 779 C CA . ASP A 1 95 ? -13.823 -9.279 -7.001 1.00 86.62 95 ASP A CA 1
ATOM 780 C C . ASP A 1 95 ? -12.423 -9.834 -6.724 1.00 86.62 95 ASP A C 1
ATOM 782 O O . ASP A 1 95 ? -12.187 -11.042 -6.733 1.00 86.62 95 ASP A O 1
ATOM 786 N N . ARG A 1 96 ? -11.465 -8.928 -6.513 1.00 91.50 96 ARG A N 1
ATOM 787 C CA . ARG A 1 96 ? -10.066 -9.267 -6.225 1.00 91.50 96 ARG A CA 1
ATOM 788 C C . ARG A 1 96 ? -9.604 -8.773 -4.858 1.00 91.50 96 ARG A C 1
ATOM 790 O O . ARG A 1 96 ? -8.397 -8.688 -4.632 1.00 91.50 96 ARG A O 1
ATOM 797 N N . ARG A 1 97 ? -10.526 -8.469 -3.937 1.00 91.88 97 ARG A N 1
ATOM 798 C CA . ARG A 1 97 ? -10.185 -8.043 -2.570 1.00 91.88 97 ARG A CA 1
ATOM 799 C C . ARG A 1 97 ? -9.354 -9.083 -1.838 1.00 91.88 97 ARG A C 1
ATOM 801 O O . ARG A 1 97 ? -8.299 -8.747 -1.310 1.00 91.88 97 ARG A O 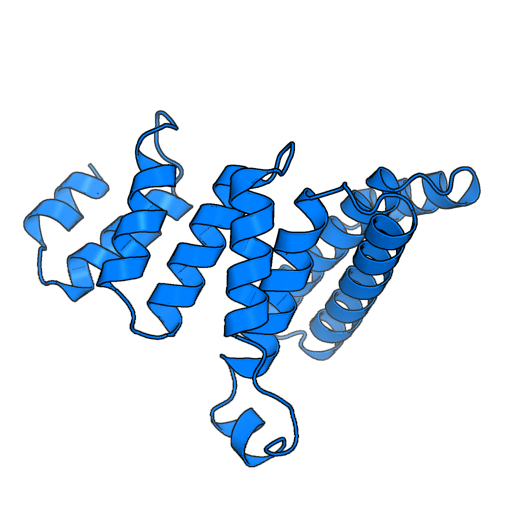1
ATOM 808 N N . GLU A 1 98 ? -9.767 -10.343 -1.886 1.00 94.12 98 GLU A N 1
ATOM 809 C CA . GLU A 1 98 ? -9.041 -11.416 -1.207 1.00 94.12 98 GLU A CA 1
ATOM 810 C C . GLU A 1 98 ? -7.659 -11.665 -1.822 1.00 94.12 98 GLU A C 1
ATOM 812 O O . GLU A 1 98 ? -6.672 -11.805 -1.103 1.00 94.12 98 GLU A O 1
ATOM 817 N N . LEU A 1 99 ? -7.550 -11.618 -3.156 1.00 95.75 99 LEU A N 1
ATOM 818 C CA . LEU A 1 99 ? -6.251 -11.641 -3.833 1.00 95.75 99 LEU A CA 1
ATOM 819 C C . LEU A 1 99 ? -5.365 -10.483 -3.356 1.00 95.75 99 LEU A C 1
ATOM 821 O O . LEU A 1 99 ? -4.187 -10.690 -3.076 1.00 95.75 99 LEU A O 1
ATOM 825 N N . GLY A 1 100 ? -5.933 -9.281 -3.251 1.00 96.31 100 GLY A N 1
ATOM 826 C CA . GLY A 1 100 ? -5.227 -8.102 -2.770 1.00 96.31 100 GLY A CA 1
ATOM 827 C C . GLY A 1 100 ? -4.686 -8.277 -1.352 1.00 96.31 100 GLY A C 1
ATOM 828 O O . GLY A 1 100 ? -3.510 -8.003 -1.112 1.00 96.31 100 GLY A O 1
ATOM 829 N N . LEU A 1 101 ? -5.512 -8.795 -0.439 1.00 97.25 101 LEU A N 1
ATOM 830 C CA . LEU A 1 101 ? -5.112 -9.106 0.936 1.00 97.25 101 LEU A CA 1
ATOM 831 C C . LEU A 1 101 ? -3.991 -10.151 0.974 1.00 97.25 101 LEU A C 1
ATOM 833 O O . LEU A 1 101 ? -2.956 -9.885 1.578 1.00 97.25 101 LEU A O 1
ATOM 837 N N . ARG A 1 102 ? -4.124 -11.273 0.250 1.00 97.69 102 ARG A N 1
ATOM 838 C CA . ARG A 1 102 ? -3.075 -12.310 0.184 1.00 97.69 102 ARG A CA 1
ATOM 839 C C . ARG A 1 102 ? -1.745 -11.772 -0.344 1.00 97.69 102 ARG A C 1
ATOM 841 O O . ARG A 1 102 ? -0.687 -12.119 0.170 1.00 97.69 102 ARG A O 1
ATOM 848 N N . GLN A 1 103 ? -1.782 -10.903 -1.353 1.00 97.62 103 GLN A N 1
ATOM 849 C CA . GLN A 1 103 ? -0.576 -10.267 -1.891 1.00 97.62 103 GLN A CA 1
ATOM 850 C C . GLN A 1 103 ? 0.075 -9.320 -0.875 1.00 97.62 103 GLN A C 1
ATOM 852 O O . GLN A 1 103 ? 1.292 -9.351 -0.695 1.00 97.62 103 GLN A O 1
ATOM 857 N N . MET A 1 104 ? -0.715 -8.510 -0.168 1.00 98.06 104 MET A N 1
ATOM 858 C CA . MET A 1 104 ? -0.172 -7.657 0.890 1.00 98.06 104 MET A CA 1
ATOM 859 C C . MET A 1 104 ? 0.372 -8.483 2.065 1.00 98.06 104 MET A C 1
ATOM 861 O O . MET A 1 104 ? 1.414 -8.129 2.606 1.00 98.06 104 MET A O 1
ATOM 865 N N . GLU A 1 105 ? -0.259 -9.601 2.433 1.00 97.62 105 GLU A N 1
ATOM 866 C CA . GLU A 1 105 ? 0.264 -10.516 3.458 1.00 97.62 105 GLU A CA 1
ATOM 867 C C . GLU A 1 105 ? 1.602 -11.137 3.045 1.00 97.62 105 GLU A C 1
ATOM 869 O O . GLU A 1 105 ? 2.523 -11.220 3.860 1.00 97.62 105 GLU A O 1
ATOM 874 N N . LEU A 1 106 ? 1.747 -11.512 1.772 1.00 97.50 106 LEU A N 1
ATOM 875 C CA . LEU A 1 106 ? 3.010 -12.013 1.234 1.00 97.50 106 LEU A CA 1
ATOM 876 C C . LEU A 1 106 ? 4.122 -10.958 1.353 1.00 97.50 106 LEU A C 1
ATOM 878 O O . LEU A 1 106 ? 5.218 -11.262 1.828 1.00 97.50 106 LEU A O 1
ATOM 882 N N . ALA A 1 107 ? 3.822 -9.703 1.005 1.00 97.81 107 ALA A N 1
ATOM 883 C CA . ALA A 1 107 ? 4.746 -8.588 1.196 1.00 97.81 107 ALA A CA 1
ATOM 884 C C . ALA A 1 107 ? 5.067 -8.358 2.684 1.00 97.81 107 ALA A C 1
ATOM 886 O O . ALA A 1 107 ? 6.228 -8.184 3.045 1.00 97.81 107 ALA A O 1
ATOM 887 N N . ALA A 1 108 ? 4.07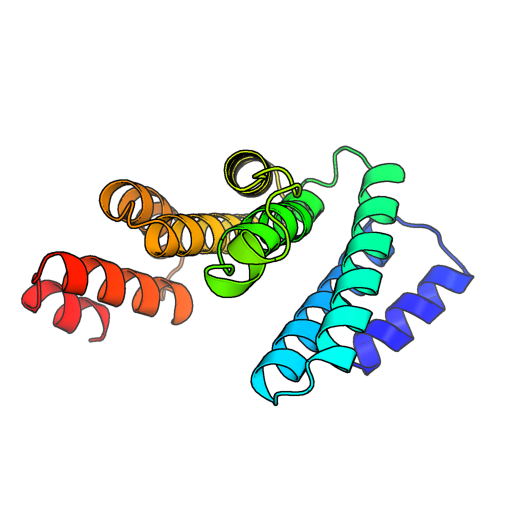4 -8.417 3.572 1.00 96.88 108 ALA A N 1
ATOM 888 C CA . ALA A 1 108 ? 4.281 -8.263 5.010 1.00 96.88 108 ALA A CA 1
ATOM 889 C C . ALA A 1 108 ? 5.239 -9.320 5.591 1.00 96.88 108 ALA A C 1
ATOM 891 O O . ALA A 1 108 ? 6.000 -9.019 6.511 1.00 96.88 108 ALA A O 1
ATOM 892 N N . ARG A 1 109 ? 5.232 -10.545 5.050 1.00 96.75 109 ARG A N 1
ATOM 893 C CA . ARG A 1 109 ? 6.080 -11.645 5.532 1.00 96.75 109 ARG A CA 1
ATOM 894 C C . ARG A 1 109 ? 7.482 -11.658 4.927 1.00 96.75 109 ARG A C 1
ATOM 896 O O . ARG A 1 109 ? 8.424 -11.962 5.651 1.00 96.75 109 ARG A O 1
ATOM 903 N N . HIS A 1 110 ? 7.620 -11.348 3.636 1.00 97.62 110 HIS A N 1
ATOM 904 C CA . HIS A 1 110 ? 8.852 -11.645 2.888 1.00 97.62 110 HIS A CA 1
ATOM 905 C C . HIS A 1 110 ? 9.520 -10.443 2.215 1.00 97.62 110 HIS A C 1
ATOM 907 O O . HIS A 1 110 ? 10.598 -10.598 1.645 1.00 97.62 110 HIS A O 1
ATOM 913 N N . SER A 1 111 ? 8.900 -9.261 2.238 1.00 96.56 111 SER A N 1
ATOM 914 C CA . SER A 1 111 ? 9.515 -8.067 1.647 1.00 96.56 111 SER A CA 1
ATOM 915 C C . SER A 1 111 ? 10.782 -7.640 2.381 1.00 96.56 111 SER A C 1
ATOM 917 O O . SER A 1 111 ? 10.933 -7.855 3.586 1.00 96.56 111 SER A O 1
ATOM 919 N N . ARG A 1 112 ? 11.674 -6.983 1.640 1.00 95.62 112 ARG A N 1
ATOM 920 C CA . ARG A 1 112 ? 12.918 -6.437 2.178 1.00 95.62 112 ARG A CA 1
ATOM 921 C C . ARG A 1 112 ? 12.698 -5.107 2.895 1.00 95.62 112 ARG A C 1
ATOM 923 O O . ARG A 1 112 ? 13.336 -4.864 3.914 1.00 95.62 112 ARG A O 1
ATOM 930 N N . TYR A 1 113 ? 11.808 -4.256 2.381 1.00 93.75 113 TYR A N 1
ATOM 931 C CA . TYR A 1 113 ? 11.620 -2.890 2.886 1.00 93.75 113 TYR A CA 1
ATOM 932 C C . TYR A 1 113 ? 10.171 -2.548 3.231 1.00 93.75 113 TYR A C 1
ATOM 934 O O . TYR A 1 113 ? 9.926 -1.642 4.027 1.00 93.75 113 TYR A O 1
ATOM 942 N N . ILE A 1 114 ? 9.194 -3.239 2.638 1.00 94.38 114 ILE A N 1
ATOM 943 C CA . ILE A 1 114 ? 7.796 -2.794 2.680 1.00 94.38 114 ILE A CA 1
ATOM 944 C C . ILE A 1 114 ? 6.935 -3.442 3.771 1.00 94.38 114 ILE A C 1
ATOM 946 O O . ILE A 1 114 ? 5.745 -3.140 3.848 1.00 94.38 114 ILE A O 1
ATOM 950 N N . ARG A 1 115 ? 7.506 -4.263 4.665 1.00 94.38 115 ARG A N 1
ATOM 951 C CA . ARG A 1 115 ? 6.766 -5.011 5.702 1.00 94.38 115 ARG A CA 1
ATOM 952 C C . ARG A 1 115 ? 5.760 -4.152 6.468 1.00 94.38 115 ARG A C 1
ATOM 954 O O . ARG A 1 115 ? 4.572 -4.465 6.495 1.00 94.38 115 ARG A O 1
ATOM 961 N N . ASN A 1 116 ? 6.219 -3.049 7.053 1.00 93.00 116 ASN A N 1
ATOM 962 C CA . ASN A 1 116 ? 5.372 -2.183 7.879 1.00 93.00 116 ASN A CA 1
ATOM 963 C C . ASN A 1 116 ? 4.305 -1.459 7.046 1.00 93.00 116 ASN A C 1
ATOM 965 O O . ASN A 1 116 ? 3.158 -1.329 7.476 1.00 93.00 116 ASN A O 1
ATOM 969 N N . GLY A 1 117 ? 4.658 -1.048 5.824 1.00 92.81 117 GLY A N 1
ATOM 970 C CA . GLY A 1 117 ? 3.708 -0.474 4.871 1.00 92.81 117 GLY A CA 1
ATOM 971 C C . GLY A 1 117 ? 2.623 -1.472 4.461 1.00 92.81 117 GLY A C 1
ATOM 972 O O . GLY A 1 117 ? 1.448 -1.111 4.409 1.00 92.81 117 GLY A O 1
ATOM 973 N N . ALA A 1 118 ? 2.994 -2.736 4.248 1.00 96.31 118 ALA A N 1
ATOM 974 C CA . ALA A 1 118 ? 2.075 -3.814 3.912 1.00 96.31 118 ALA A CA 1
ATOM 975 C C . ALA A 1 118 ? 1.115 -4.131 5.061 1.00 96.31 118 ALA A C 1
ATOM 977 O O . ALA A 1 118 ? -0.094 -4.149 4.845 1.00 96.31 118 ALA A O 1
ATOM 978 N N . LEU A 1 119 ? 1.619 -4.279 6.288 1.00 95.75 119 LEU A N 1
ATOM 979 C CA . LEU A 1 119 ? 0.786 -4.468 7.478 1.00 95.75 119 LEU A CA 1
ATOM 980 C C . LEU A 1 119 ? -0.202 -3.305 7.678 1.00 95.75 119 LEU A C 1
ATOM 982 O O . LEU A 1 119 ? -1.389 -3.532 7.920 1.00 95.75 119 LEU A O 1
ATOM 986 N N . HIS A 1 120 ? 0.256 -2.059 7.510 1.00 95.06 120 HIS A N 1
ATOM 987 C CA . HIS A 1 120 ? -0.622 -0.890 7.564 1.00 95.06 120 HIS A CA 1
ATOM 988 C C . HIS A 1 120 ? -1.683 -0.919 6.449 1.00 95.06 120 HIS A C 1
ATOM 990 O O . HIS A 1 120 ? -2.857 -0.644 6.699 1.00 95.06 120 HIS A O 1
ATOM 996 N N . GLY A 1 121 ? -1.295 -1.290 5.225 1.00 95.38 121 GLY A N 1
ATOM 997 C CA . GLY A 1 121 ? -2.208 -1.436 4.090 1.00 95.38 121 GLY A CA 1
ATOM 998 C C . GLY A 1 121 ? -3.273 -2.514 4.298 1.00 95.38 121 GLY A C 1
ATOM 999 O O . GLY A 1 121 ? -4.433 -2.293 3.944 1.00 95.38 121 GLY A O 1
ATOM 1000 N N . ILE A 1 122 ? -2.916 -3.638 4.926 1.00 97.31 122 ILE A N 1
ATOM 1001 C CA . ILE A 1 122 ? -3.864 -4.691 5.316 1.00 97.31 122 ILE A CA 1
ATOM 1002 C C . ILE A 1 122 ? -4.840 -4.153 6.362 1.00 97.31 122 ILE A C 1
ATOM 1004 O O . ILE A 1 122 ? -6.047 -4.264 6.166 1.00 97.31 122 ILE A O 1
ATOM 1008 N N . ALA A 1 123 ? -4.346 -3.508 7.426 1.00 96.62 123 ALA A N 1
ATOM 1009 C CA . ALA A 1 123 ? -5.200 -2.927 8.464 1.00 96.62 123 ALA A CA 1
ATOM 1010 C C . ALA A 1 123 ? -6.194 -1.904 7.885 1.00 96.62 123 ALA A C 1
ATOM 1012 O O . ALA A 1 123 ? -7.378 -1.938 8.212 1.00 96.62 123 ALA A O 1
ATOM 1013 N N . LEU A 1 124 ? -5.739 -1.039 6.971 1.00 95.25 124 LEU A N 1
ATOM 1014 C CA . LEU A 1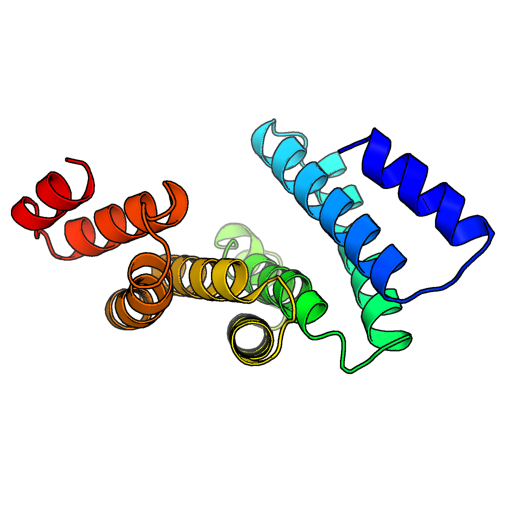 124 ? -6.599 -0.086 6.267 1.00 95.25 124 LEU A CA 1
ATOM 1015 C C . LEU A 1 124 ? -7.656 -0.782 5.399 1.00 95.25 124 LEU A C 1
ATOM 1017 O O . LEU A 1 124 ? -8.803 -0.342 5.371 1.00 95.25 124 LEU A O 1
ATOM 1021 N N . SER A 1 125 ? -7.276 -1.847 4.695 1.00 95.12 125 SER A N 1
ATOM 1022 C CA . SER A 1 125 ? -8.184 -2.601 3.826 1.00 95.12 125 SER A CA 1
ATOM 1023 C C . SER A 1 125 ? -9.255 -3.325 4.646 1.00 95.12 125 SER A C 1
ATOM 1025 O O . SER A 1 125 ? -10.437 -3.217 4.350 1.00 95.12 125 SER A O 1
ATOM 1027 N N . LEU A 1 126 ? -8.870 -3.976 5.743 1.00 95.88 126 LEU A N 1
ATOM 1028 C CA . LEU A 1 126 ? -9.806 -4.628 6.662 1.00 95.88 126 LEU A CA 1
ATOM 1029 C C . LEU A 1 126 ? -10.732 -3.622 7.352 1.00 95.88 126 LEU A C 1
ATOM 1031 O O . LEU A 1 126 ? -11.927 -3.873 7.472 1.00 95.88 126 LEU A O 1
ATOM 1035 N N . TYR A 1 127 ? -10.215 -2.453 7.743 1.00 94.44 127 TYR A N 1
ATOM 1036 C CA . TYR A 1 127 ? -11.044 -1.368 8.270 1.00 94.44 127 TYR A CA 1
ATOM 1037 C C . TYR A 1 127 ? -12.112 -0.932 7.256 1.00 94.44 127 TYR A C 1
ATOM 1039 O O . TYR A 1 127 ? -13.271 -0.739 7.619 1.00 94.44 127 TYR A O 1
ATOM 1047 N N . ASP A 1 128 ? -11.727 -0.764 5.990 1.00 91.25 128 ASP A N 1
ATOM 1048 C CA . ASP A 1 128 ? -12.636 -0.400 4.898 1.00 91.25 128 ASP A CA 1
ATOM 1049 C C . ASP A 1 128 ? -13.705 -1.475 4.647 1.00 91.25 128 ASP A C 1
ATOM 1051 O O . ASP A 1 128 ? -14.863 -1.143 4.409 1.00 91.25 128 ASP A O 1
ATOM 1055 N N . ALA A 1 129 ? -13.346 -2.753 4.797 1.00 91.19 129 ALA A N 1
ATOM 1056 C CA . ALA A 1 129 ? -14.275 -3.879 4.724 1.00 91.19 129 ALA A CA 1
ATOM 1057 C C . ALA A 1 129 ? -15.209 -4.015 5.946 1.00 91.19 129 ALA A C 1
ATOM 1059 O O . ALA A 1 129 ? -16.117 -4.841 5.917 1.00 91.19 129 ALA A O 1
ATOM 1060 N N . GLY A 1 130 ? -15.004 -3.234 7.013 1.00 92.88 130 GLY A N 1
ATOM 1061 C CA . GLY A 1 130 ? -15.739 -3.370 8.276 1.00 92.88 130 GLY A CA 1
ATOM 1062 C C . GLY A 1 130 ? -15.223 -4.488 9.191 1.00 92.88 130 GLY A C 1
ATOM 1063 O O . GLY A 1 130 ? -15.808 -4.752 10.237 1.00 92.88 130 GLY A O 1
ATOM 1064 N N . GLU A 1 131 ? -14.107 -5.127 8.842 1.00 94.75 131 GLU A N 1
ATOM 1065 C CA . GLU A 1 131 ? -13.498 -6.229 9.590 1.00 94.75 131 GLU A CA 1
ATOM 1066 C C . GLU A 1 131 ? -12.569 -5.705 10.700 1.00 94.75 131 GLU A C 1
ATOM 1068 O O . GLU A 1 131 ? -11.359 -5.955 10.714 1.00 94.75 131 GLU A O 1
ATOM 1073 N N . PHE A 1 132 ? -13.130 -4.926 11.630 1.00 94.81 132 PHE A N 1
ATOM 1074 C CA . PHE A 1 132 ? -12.362 -4.161 12.622 1.00 94.81 132 PHE A CA 1
ATOM 1075 C C . PHE A 1 132 ? -11.505 -5.039 13.541 1.00 94.81 132 PHE A C 1
ATOM 1077 O O . PHE A 1 132 ? -10.354 -4.700 13.810 1.00 94.81 132 PHE A O 1
ATOM 1084 N N . GLU A 1 133 ? -12.024 -6.192 13.963 1.00 93.69 133 GLU A N 1
ATOM 1085 C CA . GLU A 1 133 ? -11.304 -7.132 14.828 1.00 93.69 133 GLU A CA 1
ATOM 1086 C C . GLU A 1 133 ? -10.022 -7.647 14.165 1.00 93.69 133 GLU A C 1
ATOM 1088 O O . GLU A 1 133 ? -8.939 -7.598 14.751 1.00 93.69 133 GLU A O 1
ATOM 1093 N N . ARG A 1 134 ? -10.106 -8.033 12.886 1.00 95.56 134 ARG A N 1
ATOM 1094 C CA . ARG A 1 134 ? -8.925 -8.431 12.110 1.00 95.56 134 ARG A CA 1
ATOM 1095 C C . ARG A 1 134 ? -7.990 -7.246 11.883 1.00 95.56 134 ARG A C 1
ATOM 1097 O O . ARG A 1 134 ? -6.775 -7.402 11.971 1.00 95.56 134 ARG A O 1
ATOM 1104 N N . ALA A 1 135 ? -8.524 -6.055 11.619 1.00 96.44 135 ALA A N 1
ATOM 1105 C CA . ALA A 1 135 ? -7.712 -4.859 11.406 1.00 96.44 135 ALA A CA 1
ATOM 1106 C C . ALA A 1 135 ? -6.849 -4.500 12.635 1.00 96.44 135 ALA A C 1
ATOM 1108 O O . ALA A 1 135 ? -5.697 -4.091 12.467 1.00 96.44 135 ALA A O 1
ATOM 1109 N N . VAL A 1 136 ? -7.355 -4.708 13.859 1.00 94.75 136 VAL A N 1
ATOM 1110 C CA . VAL A 1 136 ? -6.595 -4.502 15.110 1.00 94.75 136 VAL A CA 1
ATOM 1111 C C . VAL A 1 136 ? -5.386 -5.433 15.206 1.00 94.75 136 VAL A C 1
ATOM 1113 O O . VAL A 1 136 ? -4.308 -4.984 15.610 1.00 94.75 136 VAL A O 1
ATOM 1116 N N . VAL A 1 137 ? -5.520 -6.694 14.782 1.00 94.75 137 VAL A N 1
ATOM 1117 C CA . VAL A 1 137 ? -4.413 -7.670 14.782 1.00 94.75 137 VAL A CA 1
ATOM 1118 C C . VAL A 1 137 ? -3.243 -7.165 13.934 1.00 94.75 137 VAL A C 1
ATOM 1120 O O . VAL A 1 137 ? -2.099 -7.158 14.390 1.00 94.75 137 VAL A O 1
ATOM 1123 N N . PHE A 1 138 ? -3.516 -6.675 12.723 1.00 9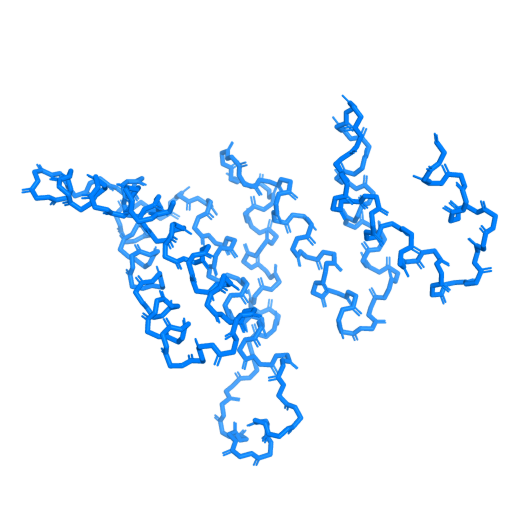5.25 138 PHE A N 1
ATOM 1124 C CA . PHE A 1 138 ? -2.473 -6.144 11.840 1.00 95.25 138 PHE A CA 1
ATOM 1125 C C . PHE A 1 138 ? -1.937 -4.787 12.305 1.00 95.25 138 PHE A C 1
ATOM 1127 O O . PHE A 1 138 ? -0.732 -4.555 12.238 1.00 95.25 138 PHE A O 1
ATOM 1134 N N . ASN A 1 139 ? -2.789 -3.897 12.825 1.00 95.25 139 ASN A N 1
ATOM 1135 C CA . ASN A 1 139 ? -2.331 -2.613 13.358 1.00 95.25 139 ASN A CA 1
ATOM 1136 C C . ASN A 1 139 ? -1.374 -2.792 14.552 1.00 95.25 139 ASN A C 1
ATOM 1138 O O . ASN A 1 139 ? -0.383 -2.072 14.657 1.00 95.25 139 ASN A O 1
ATOM 1142 N N . THR A 1 140 ? -1.624 -3.778 15.417 1.00 93.19 140 THR A N 1
ATOM 1143 C CA . THR A 1 140 ? -0.761 -4.093 16.572 1.00 93.19 140 THR A CA 1
ATOM 1144 C C . THR A 1 140 ? 0.638 -4.520 16.153 1.00 93.19 140 THR A C 1
ATOM 1146 O O . THR A 1 140 ? 1.612 -4.069 16.749 1.00 93.19 140 THR A O 1
ATOM 1149 N N . GLN A 1 141 ? 0.754 -5.274 15.061 1.00 92.50 141 GLN A N 1
ATOM 1150 C CA . GLN A 1 141 ? 2.051 -5.675 14.514 1.00 92.50 141 GLN A CA 1
ATOM 1151 C C . GLN A 1 141 ? 2.883 -4.504 13.963 1.00 92.50 141 GLN A C 1
ATOM 1153 O O . GLN A 1 141 ? 4.091 -4.659 13.818 1.00 92.50 141 GLN A O 1
ATOM 1158 N N . VAL A 1 142 ? 2.273 -3.352 13.649 1.00 88.19 142 VAL A N 1
ATOM 1159 C CA . VAL A 1 142 ? 3.003 -2.158 13.173 1.00 88.19 142 VAL A CA 1
ATOM 1160 C C . VAL A 1 142 ? 3.318 -1.182 14.297 1.00 88.19 142 VAL A C 1
ATOM 1162 O O . VAL A 1 142 ? 4.369 -0.553 14.271 1.00 88.19 142 VAL A O 1
ATOM 1165 N N . VAL A 1 143 ? 2.398 -1.010 15.250 1.00 87.31 143 VAL A N 1
ATOM 1166 C CA . VAL A 1 143 ? 2.569 -0.050 16.353 1.00 87.31 143 VAL A CA 1
ATOM 1167 C C . VAL A 1 143 ? 3.625 -0.531 17.349 1.00 87.31 143 VAL A C 1
ATOM 1169 O O . VAL A 1 143 ? 4.406 0.285 17.810 1.00 87.31 143 VAL A O 1
ATOM 1172 N N . GLY A 1 144 ? 3.681 -1.833 17.650 1.00 76.94 144 GLY A N 1
ATOM 1173 C CA . GLY A 1 144 ? 4.596 -2.367 18.669 1.00 76.94 144 GLY A CA 1
ATOM 1174 C C . GLY A 1 144 ? 6.095 -2.223 18.349 1.00 76.94 144 GLY A C 1
ATOM 1175 O O . GLY A 1 144 ? 6.840 -1.809 19.226 1.00 76.94 144 GLY A O 1
ATOM 1176 N N . PRO A 1 145 ? 6.568 -2.554 17.131 1.00 80.81 145 PRO A N 1
ATOM 1177 C CA . PRO A 1 145 ? 8.011 -2.589 16.850 1.00 80.81 145 PRO A CA 1
ATOM 1178 C C . PRO A 1 145 ? 8.685 -1.248 16.503 1.00 80.81 145 PRO A C 1
ATOM 1180 O O . PRO A 1 145 ? 9.897 -1.235 16.307 1.00 80.81 145 PRO A O 1
ATOM 1183 N N . ILE A 1 146 ? 7.936 -0.154 16.319 1.00 80.56 146 ILE A N 1
ATOM 1184 C CA . ILE A 1 146 ? 8.482 1.145 15.883 1.00 80.56 146 ILE A CA 1
ATOM 1185 C C . ILE A 1 146 ? 8.295 2.151 17.015 1.00 80.56 146 ILE A C 1
ATOM 1187 O O . ILE A 1 146 ? 7.155 2.459 17.354 1.00 80.56 146 ILE A O 1
ATOM 1191 N N . GLU A 1 147 ? 9.390 2.705 17.536 1.00 83.50 147 GLU A N 1
ATOM 1192 C CA . GLU A 1 147 ? 9.358 3.695 18.614 1.00 83.50 147 GLU A CA 1
ATOM 1193 C C . GLU A 1 147 ? 10.041 5.015 18.190 1.00 83.50 147 GLU A C 1
ATOM 1195 O O . GLU A 1 147 ? 11.223 4.999 17.835 1.00 83.50 147 GLU A O 1
ATOM 1200 N N . PRO A 1 148 ? 9.316 6.156 18.180 1.00 83.25 148 PRO A N 1
ATOM 1201 C CA . PRO A 1 148 ? 7.871 6.272 18.394 1.00 83.25 148 PRO A CA 1
ATOM 1202 C C . PRO A 1 148 ? 7.073 5.729 17.197 1.00 83.25 148 PRO A C 1
ATOM 1204 O O . PRO A 1 148 ? 7.501 5.812 16.041 1.00 83.25 148 PRO A O 1
ATOM 1207 N N . ALA A 1 149 ? 5.881 5.194 17.464 1.00 87.50 149 ALA A N 1
ATOM 1208 C CA . ALA A 1 149 ? 5.019 4.664 16.416 1.00 87.50 149 ALA A CA 1
ATOM 1209 C C . ALA A 1 149 ? 4.678 5.745 15.378 1.00 87.50 149 ALA A C 1
ATOM 1211 O O . ALA A 1 149 ? 4.478 6.916 15.694 1.00 87.50 149 ALA A O 1
ATOM 1212 N N . THR A 1 150 ? 4.576 5.353 14.105 1.00 89.06 150 THR A N 1
ATOM 1213 C CA . THR A 1 150 ? 4.293 6.331 13.044 1.00 89.06 150 THR A CA 1
ATOM 1214 C C . THR A 1 150 ? 2.899 6.947 13.199 1.00 89.06 150 THR A C 1
ATOM 1216 O O . THR A 1 150 ? 1.933 6.241 13.509 1.00 89.06 150 THR A O 1
ATOM 1219 N N . ASN A 1 151 ? 2.759 8.231 12.848 1.00 90.19 151 ASN A N 1
ATOM 1220 C CA . ASN A 1 151 ? 1.470 8.937 12.850 1.00 90.19 151 ASN A CA 1
ATOM 1221 C C . ASN A 1 151 ? 0.376 8.181 12.082 1.00 90.19 151 ASN A C 1
ATOM 1223 O O . ASN A 1 151 ? -0.776 8.169 12.499 1.00 90.19 151 ASN A O 1
ATOM 1227 N N . GLY A 1 152 ? 0.721 7.522 10.969 1.00 89.06 152 GLY A N 1
ATOM 1228 C CA . GLY A 1 152 ? -0.233 6.716 10.205 1.00 89.06 152 GLY A CA 1
ATOM 1229 C C . GLY A 1 152 ? -0.761 5.524 11.007 1.00 89.06 152 GLY A C 1
ATOM 1230 O O . GLY A 1 152 ? -1.967 5.273 11.033 1.00 89.06 152 GLY A O 1
ATOM 1231 N N . SER A 1 153 ? 0.124 4.804 11.695 1.00 90.31 153 SER A N 1
ATOM 1232 C CA . SER A 1 153 ? -0.244 3.653 12.526 1.00 90.31 153 SER A CA 1
ATOM 1233 C C . SER A 1 153 ? -1.041 4.053 13.767 1.00 90.31 153 SER A C 1
ATOM 1235 O O . SER A 1 153 ? -2.024 3.373 14.071 1.00 90.31 153 SER A O 1
ATOM 1237 N N . LEU A 1 154 ? -0.682 5.163 14.424 1.00 93.19 154 LEU A N 1
ATOM 1238 C CA . LEU A 1 154 ? -1.431 5.731 15.553 1.00 93.19 154 LEU A CA 1
ATOM 1239 C C . LEU A 1 154 ? -2.804 6.249 15.119 1.00 93.19 154 LEU A C 1
ATOM 1241 O O . LEU A 1 154 ? -3.815 5.939 15.742 1.00 93.19 154 LEU A O 1
ATOM 1245 N N . TYR A 1 155 ? -2.879 6.938 13.980 1.00 93.88 155 TYR A N 1
ATOM 1246 C CA . TYR A 1 155 ? -4.154 7.374 13.419 1.00 93.88 155 TYR A CA 1
ATOM 1247 C C . TYR A 1 155 ? -5.084 6.187 13.133 1.00 93.88 155 TYR A C 1
ATOM 1249 O O . TYR A 1 155 ? -6.266 6.214 13.477 1.00 93.88 155 TYR A O 1
ATOM 1257 N N . MET A 1 156 ? -4.553 5.105 12.553 1.00 95.19 156 MET A N 1
ATOM 1258 C CA . MET A 1 156 ? -5.320 3.873 12.352 1.00 95.19 156 MET A CA 1
ATOM 1259 C C . MET A 1 156 ? -5.744 3.229 13.682 1.00 95.19 156 MET A C 1
ATOM 1261 O O . MET A 1 156 ? -6.892 2.803 13.799 1.00 95.19 156 MET A O 1
ATOM 1265 N N . ARG A 1 157 ? -4.861 3.196 14.691 1.00 94.94 157 ARG A N 1
ATOM 1266 C CA . ARG A 1 157 ? -5.172 2.700 16.043 1.00 94.94 157 ARG A CA 1
ATOM 1267 C C . ARG A 1 157 ? -6.344 3.467 16.651 1.00 94.94 157 ARG A C 1
ATOM 1269 O O . ARG A 1 157 ? -7.328 2.842 17.037 1.00 94.94 157 ARG A O 1
ATOM 1276 N N . GLY A 1 158 ? -6.284 4.797 16.648 1.00 95.31 158 GLY A N 1
ATOM 1277 C CA . GLY A 1 158 ? -7.359 5.650 17.152 1.00 95.31 158 GLY A CA 1
ATOM 1278 C C . GLY A 1 158 ? -8.684 5.403 16.426 1.00 95.31 158 GLY A C 1
ATOM 1279 O O . GLY A 1 158 ? -9.720 5.243 17.066 1.00 95.31 158 GLY A O 1
ATOM 1280 N N . ARG A 1 159 ? -8.665 5.260 15.092 1.00 95.25 159 ARG A N 1
ATOM 1281 C CA . ARG A 1 159 ? -9.877 4.924 14.319 1.00 95.25 159 ARG A CA 1
ATOM 1282 C C . ARG A 1 159 ? -10.475 3.571 14.695 1.00 95.25 159 ARG A C 1
ATOM 1284 O O . ARG A 1 159 ? -11.696 3.443 14.676 1.00 95.25 159 ARG A O 1
ATOM 1291 N N . LEU A 1 160 ? -9.647 2.568 14.978 1.00 95.25 160 LEU A N 1
ATOM 1292 C CA . LEU A 1 160 ? -10.102 1.237 15.387 1.00 95.25 160 LEU A CA 1
ATOM 1293 C C . LEU A 1 160 ? -10.695 1.252 16.801 1.00 95.25 160 LEU A C 1
ATOM 1295 O O . LEU A 1 160 ? -11.758 0.678 17.014 1.00 95.25 160 LEU A O 1
ATOM 1299 N N . LEU A 1 161 ? -10.062 1.958 17.738 1.00 94.25 161 LEU A N 1
ATOM 1300 C CA . LEU A 1 161 ? -10.564 2.121 19.106 1.00 94.25 161 LEU A CA 1
ATOM 1301 C C . LEU A 1 161 ? -11.881 2.908 19.142 1.00 94.25 161 LEU A C 1
ATOM 1303 O O . LEU A 1 161 ? -12.836 2.485 19.788 1.00 94.25 161 LEU A O 1
ATOM 1307 N N . ALA A 1 162 ? -11.989 3.982 18.354 1.00 94.38 162 ALA A N 1
ATOM 1308 C CA . ALA A 1 162 ? -13.222 4.759 18.231 1.00 94.38 162 ALA A CA 1
ATOM 1309 C C . ALA A 1 162 ? -14.396 3.918 17.696 1.00 94.38 162 ALA A C 1
ATOM 1311 O O . ALA A 1 162 ? -15.533 4.097 18.128 1.00 94.38 162 ALA A O 1
ATOM 1312 N N . ARG A 1 163 ? -14.141 2.951 16.797 1.00 92.81 163 ARG A N 1
ATOM 1313 C CA . ARG A 1 163 ? -15.177 2.003 16.339 1.00 92.81 163 ARG A CA 1
ATOM 1314 C C . ARG A 1 163 ? -15.705 1.106 17.458 1.00 92.81 163 ARG A C 1
ATOM 1316 O O . ARG A 1 163 ? -16.847 0.673 17.364 1.00 92.81 163 ARG A O 1
ATOM 1323 N N . ARG A 1 164 ? -14.903 0.862 18.496 1.00 89.88 164 ARG A N 1
ATOM 1324 C CA . ARG A 1 164 ? -15.285 0.129 19.711 1.00 89.88 164 ARG A CA 1
ATOM 1325 C C . ARG A 1 164 ? -15.794 1.039 20.835 1.00 89.88 164 ARG A C 1
ATOM 1327 O O . ARG A 1 164 ? -16.027 0.549 21.930 1.00 89.88 164 ARG A O 1
ATOM 1334 N N . GLN A 1 165 ? -15.947 2.342 20.578 1.00 92.94 165 GLN A N 1
ATOM 1335 C CA . GLN A 1 165 ? -16.315 3.353 21.580 1.00 92.94 165 GLN A CA 1
ATOM 1336 C C . GLN A 1 165 ? -15.346 3.431 22.778 1.00 92.94 165 GLN A C 1
ATOM 1338 O O . GLN A 1 165 ? -15.700 3.936 23.840 1.00 92.94 165 GLN A O 1
ATOM 1343 N N . ASP A 1 166 ? -14.104 2.979 22.599 1.00 92.88 166 ASP A N 1
ATOM 1344 C CA . ASP A 1 166 ? -13.062 3.009 23.627 1.00 92.88 166 ASP A CA 1
ATOM 1345 C C . ASP A 1 166 ? -12.315 4.351 23.597 1.00 92.88 166 ASP A C 1
ATOM 1347 O O . ASP A 1 166 ? -11.165 4.461 23.166 1.00 92.88 166 ASP A O 1
ATOM 1351 N N . TRP A 1 167 ? -13.019 5.411 23.992 1.00 92.12 167 TRP A N 1
ATOM 1352 C CA . TRP A 1 167 ? -12.514 6.784 23.931 1.00 92.12 167 TRP A CA 1
ATOM 1353 C C . TRP A 1 167 ? -11.335 7.031 24.876 1.00 92.12 167 TRP A C 1
ATOM 1355 O O . TRP A 1 167 ? -10.439 7.801 24.535 1.00 92.12 167 TRP A O 1
ATOM 1365 N N . SER A 1 168 ? -11.289 6.324 26.009 1.00 92.69 168 SER A N 1
ATOM 1366 C CA . SER A 1 168 ? -10.159 6.341 26.943 1.00 92.69 168 SER A CA 1
ATOM 1367 C C . SER A 1 168 ? -8.849 5.976 26.250 1.00 92.69 168 SER A C 1
ATOM 1369 O O . SER A 1 168 ? -7.878 6.729 26.317 1.00 92.69 168 SER A O 1
ATOM 1371 N N . ASN A 1 169 ? -8.822 4.858 25.519 1.00 91.06 169 ASN A N 1
ATOM 1372 C CA . ASN A 1 169 ? -7.606 4.430 24.835 1.00 91.06 169 ASN A CA 1
ATOM 1373 C C . ASN A 1 169 ? -7.325 5.247 23.566 1.00 91.06 169 ASN A C 1
ATOM 1375 O O . ASN A 1 169 ? -6.170 5.328 23.140 1.00 91.06 169 ASN A O 1
ATOM 1379 N N . VAL A 1 170 ? -8.338 5.880 22.957 1.00 92.44 170 VAL A N 1
ATOM 1380 C CA . VAL A 1 170 ? -8.115 6.855 21.873 1.00 92.44 170 VAL A CA 1
ATOM 1381 C C . VAL A 1 170 ? -7.285 8.027 22.383 1.00 92.44 170 VAL A C 1
ATOM 1383 O O . VAL A 1 170 ? -6.301 8.379 21.741 1.00 92.44 170 VAL A O 1
ATOM 1386 N N . GLU A 1 171 ? -7.644 8.609 23.528 1.00 90.62 171 GLU A N 1
ATOM 1387 C CA . GLU A 1 171 ? -6.922 9.754 24.087 1.00 90.62 171 GLU A CA 1
ATOM 1388 C C . GLU A 1 171 ? -5.472 9.388 24.432 1.00 90.62 171 GLU A C 1
ATOM 1390 O O . GLU A 1 171 ? -4.551 10.111 24.061 1.00 90.62 171 GLU A O 1
ATOM 1395 N N . VAL A 1 172 ? -5.261 8.222 25.054 1.00 89.75 172 VAL A N 1
ATOM 1396 C CA . VAL A 1 172 ? -3.918 7.705 25.371 1.00 89.75 172 VAL A CA 1
ATOM 1397 C C . VAL A 1 172 ? -3.073 7.484 24.113 1.00 89.75 172 VAL A C 1
ATOM 1399 O O . VAL A 1 172 ? -1.874 7.717 24.141 1.00 89.75 172 VAL A O 1
ATOM 1402 N N . THR A 1 173 ? -3.677 7.082 22.990 1.00 87.56 173 THR A N 1
ATOM 1403 C CA . THR A 1 173 ? -2.954 6.829 21.727 1.00 87.56 173 THR A CA 1
ATOM 1404 C C . THR A 1 173 ? -2.292 8.090 21.146 1.00 87.56 173 THR A C 1
ATOM 1406 O O . THR A 1 173 ? -1.350 7.968 20.363 1.00 87.56 173 THR A O 1
ATOM 1409 N N . PHE A 1 174 ? -2.792 9.287 21.474 1.00 86.31 174 PHE A N 1
ATOM 1410 C CA . PHE A 1 174 ? -2.314 10.561 20.914 1.00 86.31 174 PHE A CA 1
ATOM 1411 C C . PHE A 1 174 ? -1.651 11.490 21.943 1.00 86.31 174 PHE A C 1
ATOM 1413 O O . PHE A 1 174 ? -1.336 12.629 21.592 1.00 86.31 174 PHE A O 1
ATOM 1420 N N . LYS A 1 175 ? -1.469 11.026 23.182 1.00 80.12 175 LYS A N 1
ATOM 1421 C CA . LYS A 1 175 ? -0.664 11.696 24.210 1.00 80.12 175 LYS A CA 1
ATOM 1422 C C . LYS A 1 175 ? 0.795 11.276 24.086 1.00 80.12 175 LYS A C 1
ATOM 1424 O O . LYS A 1 175 ? 1.650 12.166 24.269 1.00 80.12 175 LYS A O 1
#